Protein AF-A0A6G0MQH6-F1 (afdb_monomer)

Nearest PDB structures (foldseek):
  6r22-assembly1_B  TM=7.775E-01  e=2.567E+00  Saccharomyces cerevisiae S288C
  6r24-assembly1_A  TM=7.741E-01  e=4.785E+00  Saccharomyces cerevisiae S288C

Organism: NCBI:txid53985

Secondary structure (DSSP, 8-state):
--------HHHHHHHHHHT--HHHHHHHHHHHHHSTTTT-SHHHHHHHHHHHHS-TTHHHHHHHHHHHT-

Foldseek 3Di:
DPPPDPPPFVVVQVVVLVPDDDPRVVVVVVCCVVPPCCPVGPVSVVVVCCVVPADPCNVVVVVVVVVVVD

Sequence (70 aa):
MDAALVSDERLRVAFALSNLSGRAKSWAYTREATTPGCFASWSQLCEQLRAAFLPANYEYRQRSRFLACK

Mean predicted aligned error: 6.52 Å

Solvent-accessible surface area (backbone atoms only — not comparable to full-atom values): 4241 Å² total; per-residue (Å²): 134,84,75,79,72,68,78,50,46,58,61,46,35,53,55,54,56,70,71,43,56,71,70,59,32,56,50,50,52,54,46,39,72,77,37,73,69,65,57,69,35,58,67,47,41,52,52,53,52,45,68,74,71,50,60,97,57,44,70,60,54,51,54,51,53,61,64,70,75,113

Structure (mmCIF, N/CA/C/O backbone):
data_AF-A0A6G0MQH6-F1
#
_entry.id   AF-A0A6G0MQH6-F1
#
loop_
_atom_site.group_PDB
_atom_site.id
_atom_site.type_symbol
_atom_site.label_atom_id
_atom_site.label_alt_id
_atom_site.label_comp_id
_atom_site.label_asym_id
_atom_site.label_entity_id
_atom_site.label_seq_id
_atom_site.pdbx_PDB_ins_code
_atom_site.Cartn_x
_atom_site.Cartn_y
_atom_site.Cartn_z
_atom_site.occupancy
_atom_site.B_iso_or_equiv
_atom_site.auth_seq_id
_atom_site.auth_comp_id
_atom_site.auth_asym_id
_atom_site.auth_atom_id
_atom_site.pdbx_PDB_model_num
ATOM 1 N N . MET A 1 1 ? 7.948 19.559 15.615 1.00 43.62 1 MET A N 1
ATOM 2 C CA . MET A 1 1 ? 6.567 19.058 15.478 1.00 43.62 1 MET A CA 1
ATOM 3 C C . MET A 1 1 ? 6.561 17.655 16.034 1.00 43.62 1 MET A C 1
ATOM 5 O O . MET A 1 1 ? 6.972 16.734 15.342 1.00 43.62 1 MET A O 1
ATOM 9 N N . ASP A 1 2 ? 6.209 17.528 17.309 1.00 46.12 2 ASP A N 1
ATOM 10 C CA . ASP A 1 2 ? 5.974 16.227 17.921 1.00 46.12 2 ASP A CA 1
ATOM 11 C C . ASP A 1 2 ? 4.662 15.708 17.335 1.00 46.12 2 ASP A C 1
ATOM 13 O O . ASP A 1 2 ? 3.595 16.275 17.580 1.00 46.12 2 ASP A O 1
ATOM 17 N N . ALA A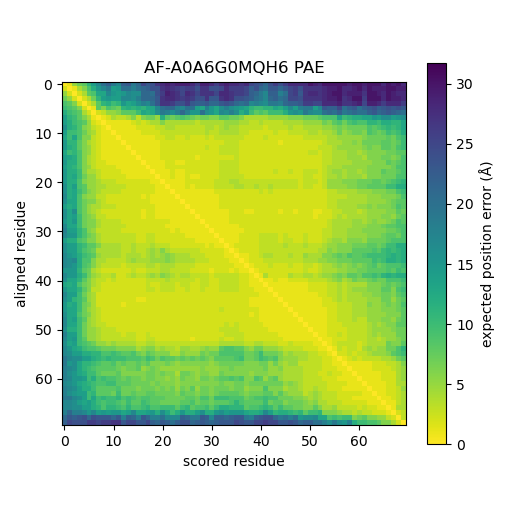 1 3 ? 4.750 14.712 16.456 1.00 50.75 3 ALA A N 1
ATOM 18 C CA . ALA A 1 3 ? 3.582 13.983 16.000 1.00 50.75 3 ALA A CA 1
ATOM 19 C C . ALA A 1 3 ? 3.063 13.213 17.215 1.00 50.75 3 ALA A C 1
ATOM 21 O O . ALA A 1 3 ? 3.505 12.094 17.465 1.00 50.75 3 ALA A O 1
ATOM 22 N N . ALA A 1 4 ? 2.197 13.864 17.999 1.00 53.97 4 ALA A N 1
ATOM 23 C CA . ALA A 1 4 ? 1.524 13.289 19.150 1.00 53.97 4 ALA A CA 1
ATOM 24 C C . ALA A 1 4 ? 1.003 11.907 18.751 1.00 53.97 4 ALA A C 1
ATOM 26 O O . ALA A 1 4 ? 0.142 11.764 17.879 1.00 53.97 4 ALA A O 1
ATOM 27 N N . LEU A 1 5 ? 1.675 10.909 19.317 1.00 63.28 5 LEU A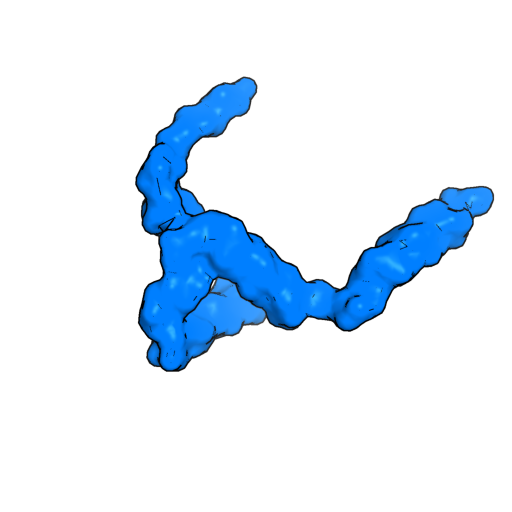 N 1
ATOM 28 C CA . LEU A 1 5 ? 1.647 9.530 18.894 1.00 63.28 5 LEU A CA 1
ATOM 29 C C . LEU A 1 5 ? 0.213 9.024 18.925 1.00 63.28 5 LEU A C 1
ATOM 31 O O . LEU A 1 5 ? -0.399 8.915 19.985 1.00 63.28 5 LEU A O 1
ATOM 35 N N . VAL A 1 6 ? -0.308 8.644 17.764 1.00 61.03 6 VAL A N 1
ATOM 36 C CA . VAL A 1 6 ? -1.398 7.677 17.731 1.00 61.03 6 VAL A CA 1
ATOM 37 C C . VAL A 1 6 ? -0.792 6.357 18.224 1.00 61.03 6 VAL A C 1
ATOM 39 O O . VAL A 1 6 ? -0.251 5.584 17.436 1.00 61.03 6 VAL A O 1
ATOM 42 N N . SER A 1 7 ? -0.779 6.166 19.547 1.00 69.38 7 SER A N 1
ATOM 43 C CA . SER A 1 7 ? -0.257 4.966 20.218 1.00 69.38 7 SER A CA 1
ATOM 44 C C . SER A 1 7 ? -1.053 3.723 19.836 1.00 69.38 7 SER A C 1
ATOM 46 O O . SER A 1 7 ? -0.537 2.610 19.866 1.00 69.38 7 SER A O 1
ATOM 48 N N . ASP A 1 8 ? -2.316 3.927 19.465 1.00 84.69 8 ASP A N 1
ATOM 49 C CA . ASP A 1 8 ? -3.175 2.882 18.945 1.00 84.69 8 ASP A CA 1
ATOM 50 C C . ASP A 1 8 ? -2.812 2.583 17.485 1.00 84.69 8 ASP A C 1
ATOM 52 O O . ASP A 1 8 ? -3.077 3.346 16.550 1.00 84.69 8 ASP A O 1
ATOM 56 N N . GLU A 1 9 ? -2.181 1.434 17.289 1.00 87.19 9 GLU A N 1
ATOM 57 C CA . GLU A 1 9 ? -1.718 0.997 15.983 1.00 87.19 9 GLU A CA 1
ATOM 58 C C . GLU A 1 9 ? -2.857 0.858 14.959 1.00 87.19 9 GLU A C 1
ATOM 60 O O . GLU A 1 9 ? -2.665 1.158 13.777 1.00 87.19 9 GLU A O 1
ATOM 65 N N . ARG A 1 10 ? -4.0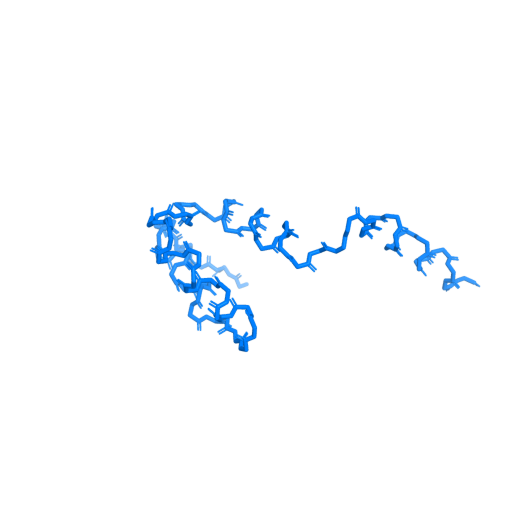69 0.508 15.403 1.00 86.44 10 ARG A N 1
ATOM 66 C CA . ARG A 1 10 ? -5.236 0.380 14.523 1.00 86.44 10 ARG A CA 1
ATOM 67 C C . ARG A 1 10 ? -5.725 1.738 14.048 1.00 86.44 10 ARG A C 1
ATOM 69 O O . ARG A 1 10 ? -6.024 1.883 12.865 1.00 86.44 10 ARG A O 1
ATOM 76 N N . LEU A 1 11 ? -5.764 2.743 14.923 1.00 89.75 11 LEU A N 1
ATOM 77 C CA . LEU A 1 11 ? -6.080 4.121 14.525 1.00 89.75 11 LEU A CA 1
ATOM 78 C C . LEU A 1 11 ? -5.050 4.657 13.529 1.00 89.75 11 LEU A C 1
ATOM 80 O O . LEU A 1 11 ? -5.418 5.295 12.541 1.00 89.75 11 LEU A O 1
ATOM 84 N N . ARG A 1 12 ? -3.765 4.357 13.745 1.00 90.56 12 ARG A N 1
ATOM 85 C CA . ARG A 1 12 ? -2.697 4.763 12.828 1.00 90.56 12 ARG A CA 1
ATOM 86 C C . ARG A 1 12 ? -2.866 4.120 11.451 1.00 90.56 12 ARG A C 1
ATOM 88 O O . ARG A 1 12 ? -2.735 4.808 10.440 1.00 90.56 12 ARG A O 1
ATOM 95 N N . VAL A 1 13 ? -3.182 2.827 11.404 1.00 91.75 13 VAL A N 1
ATOM 96 C CA . VAL A 1 13 ? -3.464 2.103 10.157 1.00 91.75 13 VAL A CA 1
ATOM 97 C C . VAL A 1 13 ? -4.718 2.651 9.471 1.00 91.75 13 VAL A C 1
ATOM 99 O O . VAL A 1 13 ? -4.664 2.971 8.286 1.00 91.75 13 VAL A O 1
ATOM 102 N N . ALA A 1 14 ? -5.826 2.825 10.195 1.00 91.56 14 ALA A N 1
ATOM 103 C CA . ALA A 1 14 ? -7.075 3.343 9.638 1.00 91.56 14 ALA A CA 1
ATOM 104 C C . ALA A 1 14 ? -6.898 4.748 9.041 1.00 91.56 14 ALA A C 1
ATOM 106 O O . ALA A 1 14 ? -7.378 5.027 7.941 1.00 91.56 14 ALA A O 1
ATOM 107 N N . PHE A 1 15 ? -6.147 5.614 9.728 1.00 91.31 15 PHE A N 1
ATOM 108 C CA . PHE A 1 15 ? -5.782 6.931 9.218 1.00 91.31 15 PHE A CA 1
ATOM 109 C C . PHE A 1 15 ? -4.918 6.839 7.953 1.00 91.31 15 PHE A C 1
ATOM 111 O O . PHE A 1 15 ? -5.147 7.555 6.984 1.00 91.31 15 PHE A O 1
ATOM 118 N N . ALA A 1 16 ? -3.941 5.936 7.907 1.00 92.94 16 ALA A N 1
ATOM 119 C CA . ALA A 1 16 ? -3.124 5.734 6.711 1.00 92.94 16 ALA A CA 1
ATOM 120 C C . ALA A 1 16 ? -3.964 5.293 5.504 1.00 92.94 16 ALA A C 1
ATOM 122 O O . ALA A 1 16 ? -3.800 5.816 4.403 1.00 92.94 16 ALA A O 1
ATOM 123 N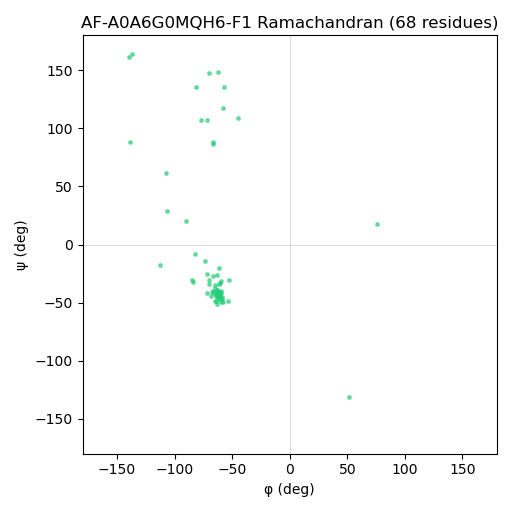 N . LEU A 1 17 ? -4.890 4.357 5.729 1.00 93.06 17 LEU A N 1
ATOM 124 C CA . LEU A 1 17 ? -5.794 3.834 4.710 1.00 93.06 17 LEU A CA 1
ATOM 125 C C . LEU A 1 17 ? -6.752 4.911 4.185 1.00 93.06 17 LEU A C 1
ATOM 127 O O . LEU A 1 17 ? -7.012 4.952 2.982 1.00 93.06 17 LEU A O 1
ATOM 131 N N . SER A 1 18 ? -7.241 5.812 5.046 1.00 93.19 18 SER A N 1
ATOM 132 C CA . SER A 1 18 ? -8.134 6.902 4.626 1.00 93.19 18 SER A CA 1
ATOM 133 C C . SER A 1 18 ? -7.449 7.920 3.708 1.00 93.19 18 SER A C 1
ATOM 135 O O . SER A 1 18 ? -8.111 8.518 2.859 1.00 93.19 18 SER A O 1
ATOM 137 N N . ASN A 1 19 ? -6.125 8.060 3.827 1.00 94.25 19 ASN A N 1
ATOM 138 C CA . ASN A 1 19 ? -5.302 8.925 2.982 1.00 94.25 19 ASN A CA 1
ATOM 139 C C . ASN A 1 19 ? -4.922 8.290 1.632 1.00 94.25 19 ASN A C 1
ATOM 141 O O . ASN A 1 19 ? -4.371 8.972 0.765 1.00 94.25 19 ASN A O 1
ATOM 145 N N . LEU A 1 20 ? -5.203 7.000 1.414 1.00 94.94 20 LEU A N 1
ATOM 146 C CA . LEU A 1 20 ? -4.966 6.373 0.116 1.00 94.94 20 LEU A CA 1
ATOM 147 C C . LEU A 1 20 ? -5.949 6.901 -0.932 1.00 94.94 20 LEU A C 1
ATOM 149 O O . LEU A 1 20 ? -7.118 7.173 -0.660 1.00 94.94 20 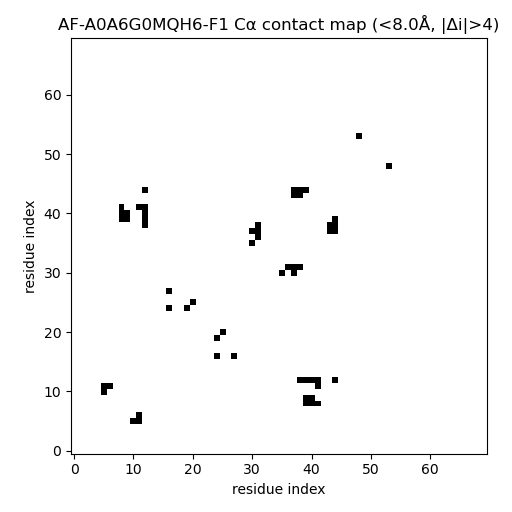LEU A O 1
ATOM 153 N N . SER A 1 21 ? -5.487 6.974 -2.176 1.00 96.12 21 SER A N 1
ATOM 154 C CA . SER A 1 21 ? -6.294 7.418 -3.310 1.00 96.12 21 SER A CA 1
ATOM 155 C C . SER A 1 21 ? -6.076 6.539 -4.543 1.00 96.12 21 SER A C 1
ATOM 157 O O . SER A 1 21 ? -5.142 5.732 -4.615 1.00 96.12 21 SER A O 1
ATOM 159 N N . GLY A 1 22 ? -6.994 6.650 -5.508 1.00 96.44 22 GLY A N 1
ATOM 160 C CA . GLY A 1 22 ? -6.934 5.933 -6.782 1.00 96.44 22 GLY A CA 1
ATOM 161 C C . GLY A 1 22 ? -6.727 4.423 -6.624 1.00 96.44 22 GLY A C 1
ATOM 162 O O . GLY A 1 22 ? -7.390 3.764 -5.824 1.00 96.44 22 GLY A O 1
ATOM 163 N N . ARG A 1 23 ? -5.763 3.879 -7.378 1.00 96.00 23 ARG A N 1
ATOM 164 C CA . ARG A 1 23 ? -5.454 2.438 -7.398 1.00 96.00 23 ARG A CA 1
ATOM 165 C C . ARG A 1 23 ? -5.028 1.887 -6.037 1.00 96.00 23 ARG A C 1
ATOM 167 O O . ARG A 1 23 ? -5.347 0.741 -5.741 1.00 96.00 23 ARG A O 1
ATOM 174 N N . ALA A 1 24 ? -4.346 2.684 -5.211 1.00 96.19 24 ALA A N 1
ATOM 175 C CA . ALA A 1 24 ? -3.928 2.251 -3.879 1.00 96.19 24 ALA A CA 1
ATOM 176 C C . ALA A 1 24 ? -5.131 2.042 -2.952 1.00 96.19 24 ALA A C 1
ATOM 178 O O . ALA A 1 24 ? -5.192 1.039 -2.246 1.00 96.19 24 ALA A O 1
ATOM 179 N N . LYS A 1 25 ? -6.125 2.937 -3.020 1.00 96.12 25 LYS A N 1
ATOM 180 C CA . LYS A 1 25 ? -7.372 2.814 -2.254 1.00 96.12 25 LYS A CA 1
ATOM 181 C C . LYS A 1 25 ? -8.179 1.587 -2.682 1.00 96.12 25 LYS A C 1
ATOM 183 O O . LYS A 1 25 ? -8.573 0.797 -1.831 1.00 96.12 25 LYS A O 1
ATOM 188 N N . SER A 1 26 ? -8.380 1.393 -3.990 1.00 96.88 26 SER A N 1
ATOM 189 C CA . SER A 1 26 ? -9.092 0.218 -4.515 1.00 96.88 26 SER A CA 1
ATOM 190 C C . SER A 1 26 ? -8.414 -1.091 -4.111 1.00 96.88 26 SER A C 1
ATOM 192 O O . SER A 1 26 ? -9.078 -1.991 -3.609 1.00 96.88 26 SER A O 1
ATOM 194 N N . TRP A 1 27 ? -7.090 -1.172 -4.262 1.00 96.88 27 TRP A N 1
ATOM 195 C CA . TRP A 1 27 ? -6.308 -2.334 -3.844 1.00 96.88 27 TRP A CA 1
ATOM 196 C C . TRP A 1 27 ? -6.454 -2.630 -2.347 1.00 96.88 27 TRP A C 1
ATOM 198 O O . TRP A 1 27 ? -6.676 -3.782 -1.981 1.00 96.88 27 TRP A O 1
ATOM 208 N N . ALA A 1 28 ? -6.374 -1.605 -1.491 1.00 96.00 28 ALA A N 1
ATOM 209 C CA . ALA A 1 28 ? -6.459 -1.787 -0.046 1.00 96.00 28 ALA A CA 1
ATOM 210 C C . ALA A 1 28 ? -7.828 -2.341 0.369 1.00 96.00 28 ALA A C 1
ATOM 212 O O . ALA A 1 28 ? -7.888 -3.284 1.153 1.00 96.00 28 ALA A O 1
ATOM 213 N N . TYR A 1 29 ? -8.917 -1.826 -0.215 1.00 93.94 29 TYR A N 1
ATOM 214 C CA . TYR A 1 29 ? -10.258 -2.356 0.041 1.00 93.94 29 TYR A CA 1
ATOM 215 C C . TYR A 1 29 ? -10.433 -3.792 -0.439 1.00 93.94 29 TYR A C 1
ATOM 217 O O . TYR A 1 29 ? -10.990 -4.607 0.291 1.00 93.94 29 TYR A O 1
ATOM 225 N N 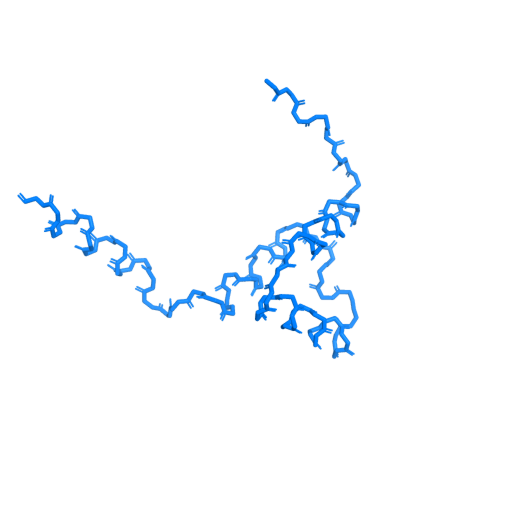. THR A 1 30 ? -9.957 -4.127 -1.641 1.00 96.19 30 THR A N 1
ATOM 226 C CA . THR A 1 30 ? -10.024 -5.509 -2.137 1.00 96.19 30 THR A CA 1
ATOM 227 C C . THR A 1 30 ? -9.271 -6.459 -1.213 1.00 96.19 30 THR A C 1
ATOM 229 O O . THR A 1 30 ? -9.753 -7.559 -0.943 1.00 96.19 30 THR A O 1
ATOM 232 N N . ARG A 1 31 ? -8.109 -6.033 -0.706 1.00 94.75 31 ARG A N 1
ATOM 233 C CA . ARG A 1 31 ? -7.272 -6.847 0.174 1.00 94.75 31 ARG A CA 1
ATOM 234 C C . ARG A 1 31 ? -7.911 -7.069 1.541 1.00 94.75 31 ARG A C 1
ATOM 236 O O . ARG A 1 31 ? -7.978 -8.206 1.988 1.00 94.75 31 ARG A O 1
ATOM 243 N N . GLU A 1 32 ? -8.474 -6.021 2.135 1.00 92.12 32 GLU A N 1
ATOM 244 C CA . GLU A 1 32 ? -9.213 -6.127 3.397 1.00 92.12 32 GLU A CA 1
ATOM 245 C C . GLU A 1 32 ? -10.489 -6.975 3.248 1.00 92.12 32 GLU A C 1
ATOM 247 O O . GLU A 1 32 ? -10.837 -7.738 4.143 1.00 92.12 32 GLU A O 1
ATOM 252 N N . ALA A 1 33 ? -11.164 -6.910 2.095 1.00 93.81 33 ALA A N 1
ATOM 253 C CA . ALA A 1 33 ? -12.350 -7.724 1.820 1.00 93.81 33 ALA A CA 1
ATOM 254 C C . ALA A 1 33 ? -12.034 -9.220 1.633 1.00 93.81 33 ALA A C 1
ATOM 256 O O . ALA A 1 33 ? -12.847 -10.070 1.988 1.00 93.81 33 ALA A O 1
ATOM 257 N N . THR A 1 34 ? -10.871 -9.555 1.067 1.00 96.00 34 THR A N 1
ATOM 258 C CA . THR A 1 34 ? -10.440 -10.954 0.877 1.00 96.00 34 THR A CA 1
ATOM 259 C C . THR A 1 34 ? -9.753 -11.529 2.105 1.00 96.00 34 THR A C 1
ATOM 261 O O . THR A 1 34 ? -9.816 -12.731 2.348 1.00 96.00 34 THR A O 1
ATOM 264 N N . THR A 1 35 ? -9.076 -10.695 2.887 1.00 94.31 35 THR A N 1
ATOM 265 C CA . THR A 1 35 ? -8.390 -11.100 4.111 1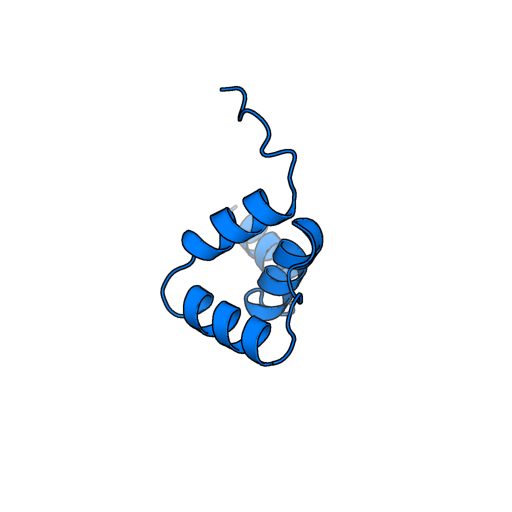.00 94.31 35 THR A CA 1
ATOM 266 C C . THR A 1 35 ? -8.623 -10.029 5.173 1.00 94.31 35 THR A C 1
ATOM 268 O O . THR A 1 35 ? -7.824 -9.098 5.292 1.00 94.31 35 THR A O 1
ATOM 271 N N . PRO A 1 36 ? -9.717 -10.140 5.946 1.00 91.12 36 PRO A N 1
ATOM 272 C CA . PRO A 1 36 ? -10.003 -9.200 7.021 1.00 91.12 36 PRO A CA 1
ATOM 273 C C . PRO A 1 36 ? -8.855 -9.152 8.030 1.00 91.12 36 PRO A C 1
ATOM 275 O O . PRO A 1 36 ? -8.320 -10.190 8.424 1.00 91.12 36 PRO A O 1
ATOM 278 N N . GLY A 1 37 ? -8.464 -7.950 8.448 1.00 88.88 37 GLY A N 1
ATOM 279 C CA . GLY A 1 37 ? -7.340 -7.751 9.358 1.00 88.88 37 GLY A CA 1
ATOM 280 C C . GLY A 1 37 ? -5.967 -7.917 8.703 1.00 88.88 37 GLY A C 1
ATOM 281 O O . GLY A 1 37 ? -4.974 -8.067 9.414 1.00 88.88 37 GLY A O 1
ATOM 282 N N . CYS A 1 38 ? -5.872 -7.869 7.367 1.00 91.06 38 CYS A N 1
ATOM 283 C CA . CYS A 1 38 ? -4.585 -7.932 6.669 1.00 91.06 38 CYS A CA 1
ATOM 284 C C . CYS A 1 38 ? -3.650 -6.768 7.033 1.00 91.06 38 CYS A C 1
ATOM 286 O O . CYS A 1 38 ? -2.435 -6.898 6.892 1.00 91.06 38 CYS A O 1
ATOM 288 N N . PHE A 1 39 ? -4.190 -5.665 7.553 1.00 91.94 39 PHE A N 1
ATOM 289 C CA . PHE A 1 39 ? -3.436 -4.529 8.074 1.00 91.94 39 PHE A CA 1
ATOM 290 C C . PHE A 1 39 ? -3.501 -4.476 9.610 1.00 91.94 39 PHE A C 1
ATOM 292 O O . PHE A 1 39 ? -4.020 -3.525 10.187 1.00 91.94 39 PHE A O 1
ATOM 299 N N . ALA A 1 40 ? -2.999 -5.509 10.294 1.00 88.50 40 ALA A N 1
ATOM 300 C CA . ALA A 1 40 ? -3.054 -5.564 11.758 1.00 88.50 40 ALA A CA 1
ATOM 301 C C . ALA A 1 40 ? -2.097 -4.569 12.437 1.00 88.50 40 ALA A C 1
ATOM 303 O O . ALA A 1 40 ? -2.346 -4.155 13.567 1.00 88.50 40 ALA A O 1
ATOM 304 N N . SER A 1 41 ? -1.022 -4.189 11.741 1.00 91.44 41 SER A N 1
ATOM 305 C CA . SER A 1 41 ? 0.038 -3.330 12.256 1.00 91.44 41 SER A CA 1
ATOM 306 C C . SER A 1 41 ? 0.516 -2.315 11.210 1.00 91.44 41 SER A C 1
ATOM 308 O O . SER A 1 41 ? 0.323 -2.490 9.998 1.00 91.44 41 SER A O 1
ATOM 310 N N . TRP A 1 42 ? 1.193 -1.253 11.653 1.00 90.19 42 TRP A N 1
ATOM 311 C CA . TRP A 1 42 ? 1.803 -0.278 10.745 1.00 90.19 42 TRP A CA 1
ATOM 312 C C . TRP A 1 42 ? 2.896 -0.918 9.881 1.00 90.19 42 TRP A C 1
ATOM 314 O O . TRP A 1 42 ? 3.013 -0.609 8.690 1.00 90.19 42 TRP A O 1
ATOM 324 N N . SER A 1 43 ? 3.693 -1.821 10.463 1.00 92.00 43 SER A N 1
ATOM 325 C CA . SER A 1 43 ? 4.737 -2.549 9.734 1.00 92.00 43 SER A CA 1
ATOM 326 C C . SER A 1 43 ? 4.140 -3.416 8.629 1.00 92.00 43 SER A C 1
ATOM 328 O O . SER A 1 43 ? 4.600 -3.348 7.489 1.00 92.00 43 SER A O 1
ATOM 330 N N . GLN A 1 44 ? 3.061 -4.139 8.928 1.00 93.44 44 GLN A N 1
ATOM 331 C CA . GLN A 1 44 ? 2.388 -5.017 7.979 1.00 93.44 44 GLN A CA 1
ATOM 332 C C . GLN A 1 44 ? 1.741 -4.223 6.839 1.00 93.44 44 GLN A C 1
ATOM 334 O O . GLN A 1 44 ? 1.868 -4.609 5.677 1.00 93.44 44 GLN A O 1
ATOM 339 N N . LEU A 1 45 ? 1.130 -3.069 7.135 1.00 93.88 45 LEU A N 1
ATOM 340 C CA . LEU A 1 45 ? 0.655 -2.138 6.107 1.00 93.88 45 LEU A CA 1
ATOM 341 C C . LEU A 1 45 ? 1.795 -1.684 5.182 1.00 93.88 45 LEU A C 1
ATOM 343 O O . LEU A 1 45 ? 1.663 -1.746 3.957 1.00 93.88 45 LEU A O 1
ATOM 347 N N . CYS A 1 46 ? 2.920 -1.250 5.756 1.00 93.06 46 CYS A N 1
ATOM 348 C CA . CYS A 1 46 ? 4.076 -0.791 4.986 1.00 93.06 46 CYS A CA 1
ATOM 349 C C . CYS A 1 46 ? 4.646 -1.894 4.086 1.00 93.06 46 CYS A C 1
ATOM 351 O O . CYS A 1 46 ? 4.912 -1.646 2.909 1.00 93.06 46 CYS A O 1
ATOM 353 N N . GLU A 1 47 ? 4.831 -3.103 4.614 1.00 94.06 47 GLU A N 1
ATOM 354 C CA . GLU A 1 47 ? 5.334 -4.248 3.852 1.00 94.06 47 GLU A CA 1
ATOM 355 C C . GLU A 1 47 ? 4.397 -4.622 2.709 1.00 94.06 47 GLU A C 1
ATOM 357 O O . GLU A 1 47 ? 4.837 -4.818 1.577 1.00 94.06 47 GLU A O 1
ATOM 362 N N . GLN A 1 48 ? 3.094 -4.650 2.971 1.00 94.62 48 GLN A N 1
ATOM 363 C CA . GLN A 1 48 ? 2.105 -4.995 1.963 1.00 94.62 48 GLN A CA 1
ATOM 364 C C . GLN A 1 48 ? 2.025 -3.976 0.831 1.00 94.62 48 GLN A C 1
ATOM 366 O O . GLN A 1 48 ? 1.933 -4.377 -0.332 1.00 94.62 48 GLN A O 1
ATOM 371 N N . LEU A 1 49 ? 2.081 -2.681 1.152 1.00 93.56 49 LEU A N 1
ATOM 372 C CA . LEU A 1 49 ? 2.141 -1.617 0.151 1.00 93.56 49 LEU A CA 1
ATOM 373 C C . LEU A 1 49 ? 3.423 -1.719 -0.678 1.00 93.56 49 LEU A C 1
ATOM 375 O O . LEU A 1 49 ? 3.374 -1.627 -1.904 1.00 93.56 49 LEU A O 1
ATOM 379 N N . ARG A 1 50 ? 4.567 -1.969 -0.033 1.00 93.25 50 ARG A N 1
ATOM 380 C CA . ARG A 1 50 ? 5.836 -2.178 -0.739 1.00 93.25 50 ARG A CA 1
ATOM 381 C C . ARG A 1 50 ? 5.751 -3.362 -1.693 1.00 93.25 50 ARG A C 1
ATOM 383 O O . ARG A 1 50 ? 6.078 -3.204 -2.861 1.00 93.25 50 ARG A O 1
ATOM 390 N N . ALA A 1 51 ? 5.260 -4.508 -1.232 1.00 93.31 51 ALA A N 1
ATOM 391 C CA . ALA A 1 51 ? 5.154 -5.712 -2.049 1.00 93.31 51 ALA A CA 1
ATOM 392 C C . ALA A 1 51 ? 4.229 -5.539 -3.267 1.00 93.31 51 ALA A C 1
ATOM 394 O O . ALA A 1 51 ? 4.489 -6.118 -4.316 1.00 93.31 51 ALA A O 1
ATOM 395 N N . ALA A 1 52 ? 3.159 -4.748 -3.146 1.00 94.12 52 ALA A N 1
ATOM 396 C CA . ALA A 1 52 ? 2.211 -4.550 -4.242 1.00 94.12 52 ALA A CA 1
ATOM 397 C C . ALA A 1 52 ? 2.626 -3.468 -5.248 1.00 94.12 52 ALA A C 1
ATOM 399 O O . ALA A 1 52 ? 2.287 -3.575 -6.425 1.00 94.12 52 ALA A O 1
ATOM 400 N N . PHE A 1 53 ? 3.320 -2.417 -4.800 1.00 93.62 53 PHE A N 1
ATOM 401 C CA . PHE A 1 53 ? 3.591 -1.239 -5.633 1.00 93.62 53 PHE A CA 1
ATOM 402 C C . PHE A 1 53 ? 5.065 -1.052 -6.000 1.00 93.62 53 PHE A C 1
ATOM 404 O O . PHE A 1 53 ? 5.355 -0.319 -6.950 1.00 93.62 53 PHE A O 1
ATOM 411 N N . LEU A 1 54 ? 6.007 -1.695 -5.300 1.00 93.06 54 LEU A N 1
ATOM 412 C CA . LEU A 1 54 ? 7.411 -1.651 -5.696 1.00 93.06 54 LEU A CA 1
ATOM 413 C C . LEU A 1 54 ? 7.697 -2.668 -6.809 1.00 93.06 54 LEU A C 1
ATOM 415 O O . LEU A 1 54 ? 7.299 -3.828 -6.720 1.00 93.06 54 LEU A O 1
ATOM 419 N N . PRO A 1 55 ? 8.449 -2.273 -7.848 1.00 90.12 55 PRO A N 1
ATOM 420 C CA . PRO A 1 55 ? 8.996 -3.223 -8.808 1.00 90.12 55 PRO A CA 1
ATOM 421 C C . PRO A 1 55 ? 9.966 -4.205 -8.134 1.00 90.12 55 PRO A C 1
ATOM 423 O O . PRO A 1 55 ? 10.733 -3.803 -7.263 1.00 90.12 55 PRO A O 1
ATOM 426 N N . ALA A 1 56 ? 10.048 -5.443 -8.631 1.00 85.62 56 ALA A N 1
ATOM 427 C CA . ALA A 1 56 ? 10.946 -6.483 -8.102 1.00 85.62 56 ALA A CA 1
ATOM 428 C C . ALA A 1 56 ? 12.431 -6.061 -7.996 1.00 85.62 56 ALA A C 1
ATOM 430 O O . ALA A 1 56 ? 13.135 -6.482 -7.088 1.00 85.62 56 ALA A O 1
ATOM 431 N N . ASN A 1 57 ? 12.893 -5.166 -8.877 1.00 89.88 57 ASN A N 1
ATOM 432 C CA . ASN A 1 57 ? 14.272 -4.656 -8.894 1.00 89.88 57 ASN A CA 1
ATOM 433 C C . ASN A 1 57 ? 14.373 -3.207 -8.392 1.00 89.88 57 ASN A C 1
ATOM 435 O O . ASN A 1 57 ? 15.227 -2.450 -8.859 1.00 89.88 57 ASN A O 1
ATOM 439 N N . TYR A 1 58 ? 13.467 -2.776 -7.507 1.00 90.44 58 TYR A N 1
ATOM 440 C CA . TYR A 1 58 ? 13.392 -1.390 -7.039 1.00 90.44 58 TYR A CA 1
ATOM 441 C C . TYR A 1 58 ? 14.729 -0.873 -6.491 1.00 90.44 58 TYR A C 1
ATOM 443 O O . TYR A 1 58 ? 15.188 0.177 -6.934 1.00 90.44 58 TYR A O 1
ATOM 451 N N . GLU A 1 59 ? 15.382 -1.635 -5.611 1.00 90.50 59 GLU A N 1
ATOM 452 C CA . GLU A 1 59 ? 16.663 -1.261 -4.993 1.00 90.50 59 GLU A CA 1
ATOM 453 C C . GLU A 1 59 ? 17.773 -1.060 -6.030 1.00 90.50 59 GLU A C 1
ATOM 455 O O . GLU A 1 59 ? 18.470 -0.044 -6.030 1.00 90.50 59 GLU A O 1
ATOM 460 N N . TYR A 1 60 ? 17.898 -1.993 -6.979 1.00 92.06 60 TYR A N 1
ATOM 461 C CA . TYR A 1 60 ? 18.858 -1.873 -8.075 1.00 92.06 60 TYR A CA 1
ATOM 462 C C . TYR A 1 60 ? 18.564 -0.643 -8.942 1.00 92.06 60 TYR A C 1
ATOM 464 O O . TYR A 1 60 ? 19.467 0.133 -9.248 1.00 92.06 60 TYR A O 1
ATOM 472 N N . ARG A 1 61 ? 17.290 -0.417 -9.294 1.00 90.62 61 ARG A N 1
ATOM 473 C CA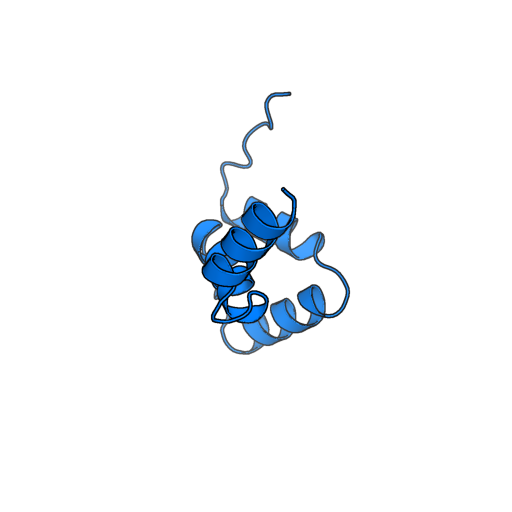 . ARG A 1 61 ? 16.863 0.744 -10.090 1.00 90.62 61 ARG A CA 1
ATOM 474 C C . ARG A 1 61 ? 17.127 2.064 -9.370 1.00 90.62 61 ARG A C 1
ATOM 476 O O . ARG A 1 61 ? 17.514 3.028 -10.022 1.00 90.62 61 ARG A O 1
ATOM 483 N N . GLN A 1 62 ? 16.922 2.121 -8.055 1.00 90.06 62 GLN A N 1
ATOM 484 C CA . GLN A 1 62 ? 17.241 3.300 -7.249 1.00 90.06 62 GLN A CA 1
ATOM 485 C C . GLN A 1 62 ? 18.741 3.599 -7.278 1.00 90.06 62 GLN A C 1
ATOM 487 O O . GLN A 1 62 ? 19.136 4.707 -7.634 1.00 90.06 62 GLN A O 1
ATOM 492 N N . ARG A 1 63 ? 19.579 2.592 -6.999 1.00 93.19 63 ARG A N 1
ATOM 493 C CA . ARG A 1 63 ? 21.044 2.733 -7.011 1.00 93.19 63 ARG A CA 1
ATOM 494 C C . ARG A 1 63 ? 21.578 3.115 -8.390 1.00 93.19 63 ARG A C 1
ATOM 496 O O . ARG A 1 63 ? 22.397 4.018 -8.499 1.00 93.19 63 ARG A O 1
ATOM 503 N N . SER A 1 64 ? 21.083 2.466 -9.441 1.00 92.44 64 SER A N 1
ATOM 504 C CA . SER A 1 64 ? 21.463 2.771 -10.822 1.00 92.44 64 SER A CA 1
ATOM 505 C C . SER A 1 64 ? 21.104 4.209 -11.207 1.00 92.44 64 SER A C 1
ATOM 507 O O . SER A 1 64 ? 21.957 4.908 -11.743 1.00 92.44 64 SER A O 1
ATOM 509 N N . ARG A 1 65 ? 19.895 4.691 -10.875 1.00 90.50 65 ARG A N 1
ATOM 510 C CA . ARG A 1 65 ? 19.496 6.086 -11.136 1.00 90.50 65 ARG A CA 1
ATOM 511 C C . ARG A 1 65 ? 20.365 7.099 -10.404 1.00 90.50 65 ARG A C 1
ATOM 513 O O . ARG A 1 65 ? 20.726 8.109 -10.992 1.00 90.50 65 ARG A O 1
ATOM 520 N N . PHE A 1 66 ? 20.700 6.826 -9.146 1.00 89.44 66 PHE A N 1
ATOM 521 C CA . PHE A 1 66 ? 21.579 7.695 -8.370 1.00 89.44 66 PHE A CA 1
ATOM 522 C C . PHE A 1 66 ? 22.964 7.818 -9.019 1.00 89.44 66 PHE A C 1
ATOM 524 O O . PHE A 1 66 ? 23.473 8.921 -9.186 1.00 89.44 66 PHE A O 1
ATOM 531 N N . LEU A 1 67 ? 23.543 6.691 -9.444 1.00 89.44 67 LEU A N 1
ATOM 532 C CA . LEU A 1 67 ? 24.852 6.659 -10.102 1.00 89.44 67 LEU A CA 1
ATOM 533 C C . LEU A 1 67 ? 24.836 7.261 -11.514 1.00 89.44 67 LEU A C 1
ATOM 535 O O . LEU A 1 67 ? 25.843 7.811 -11.939 1.00 89.44 67 LEU A O 1
ATOM 539 N N . ALA A 1 68 ? 23.710 7.165 -12.225 1.00 89.12 68 ALA A N 1
ATOM 540 C CA . ALA A 1 68 ? 23.535 7.749 -13.555 1.00 89.12 68 ALA A CA 1
ATOM 541 C C . ALA A 1 68 ? 23.374 9.279 -13.535 1.00 89.12 68 ALA A C 1
ATOM 543 O O . ALA A 1 68 ? 23.453 9.910 -14.582 1.00 89.12 68 ALA A O 1
ATOM 544 N N . CYS A 1 69 ? 23.127 9.878 -12.368 1.00 72.44 69 CYS A N 1
ATOM 545 C CA . CYS A 1 69 ? 22.941 11.320 -12.211 1.00 72.44 69 CYS A CA 1
ATOM 546 C C . CYS A 1 69 ? 24.261 12.073 -11.926 1.00 72.44 69 CYS A C 1
ATOM 548 O O . CYS A 1 69 ? 24.226 13.174 -11.375 1.00 72.44 69 CYS A O 1
ATOM 550 N N . LYS A 1 70 ? 25.407 11.465 -12.262 1.00 57.12 70 LYS A N 1
ATOM 551 C CA . LYS A 1 70 ? 26.762 12.018 -12.138 1.00 57.12 70 LYS A CA 1
ATOM 552 C C . LYS A 1 70 ? 27.335 12.322 -13.516 1.00 57.12 70 LYS A C 1
ATOM 554 O O . LYS A 1 70 ? 28.015 13.363 -13.623 1.00 57.12 70 LYS A O 1
#

Radius of gyration: 15.39 Å; Cα contacts (8 Å, |Δi|>4): 29; chains: 1; bounding box: 39×30×34 Å

InterPro domains:
  IPR005162 Retrotransposon-derived protein PEG10, N-terminal capsid-like domain [PF0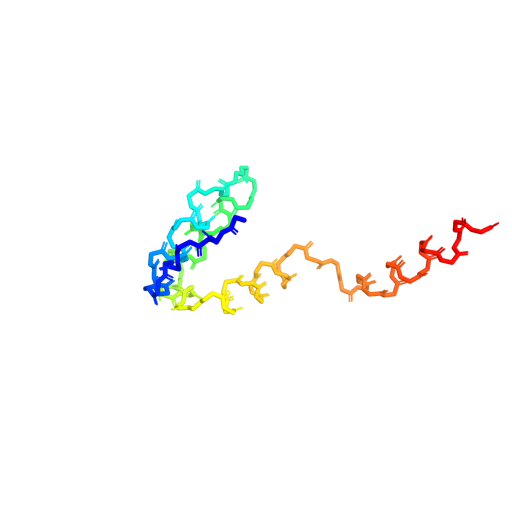3732] (15-69)

pLDDT: mean 87.85, std 12.4, range [43.62, 96.88]